Protein AF-A0A8J6R0V2-F1 (afdb_monomer_lite)

Radius of gyration: 11.71 Å; chains: 1; bounding box: 19×29×31 Å

Structure (mmCIF, N/CA/C/O backbone):
data_AF-A0A8J6R0V2-F1
#
_entry.id   AF-A0A8J6R0V2-F1
#
loop_
_atom_site.group_PDB
_atom_site.id
_atom_site.type_symbol
_atom_site.label_atom_id
_atom_site.label_alt_id
_atom_site.label_comp_id
_atom_site.label_asym_id
_atom_site.label_entity_id
_atom_site.label_seq_id
_atom_site.pdbx_PDB_ins_code
_atom_site.Cartn_x
_atom_site.Cartn_y
_atom_site.Cartn_z
_atom_site.occupancy
_atom_site.B_iso_or_equiv
_atom_site.auth_seq_id
_atom_site.auth_comp_id
_atom_site.auth_asym_id
_atom_site.auth_atom_id
_atom_site.pdbx_PDB_model_num
ATOM 1 N N . MET A 1 1 ? 4.816 1.096 -18.571 1.00 64.19 1 MET A N 1
ATOM 2 C CA . MET A 1 1 ? 5.116 1.456 -17.176 1.00 64.19 1 MET A CA 1
ATOM 3 C C . MET A 1 1 ? 6.366 0.694 -16.790 1.00 64.19 1 MET A C 1
ATOM 5 O O . MET A 1 1 ? 6.402 -0.512 -17.013 1.00 64.19 1 MET A O 1
ATOM 9 N N . THR A 1 2 ? 7.413 1.379 -16.350 1.00 84.94 2 THR A N 1
ATOM 10 C CA . THR A 1 2 ? 8.631 0.731 -15.851 1.00 84.94 2 THR A CA 1
ATOM 11 C C . THR A 1 2 ? 8.375 0.141 -14.464 1.00 84.94 2 THR A C 1
ATOM 13 O O . THR A 1 2 ? 7.434 0.537 -13.773 1.00 84.94 2 THR A O 1
ATOM 16 N N . GLN A 1 3 ? 9.225 -0.789 -14.026 1.00 81.75 3 GLN A N 1
ATOM 17 C CA . GLN A 1 3 ? 9.143 -1.349 -12.674 1.00 81.75 3 GLN A CA 1
ATOM 18 C C . GLN A 1 3 ? 9.224 -0.254 -11.592 1.00 81.75 3 GLN A C 1
ATOM 20 O O . GLN A 1 3 ? 8.510 -0.317 -10.593 1.00 81.75 3 GLN A O 1
ATOM 25 N N . GLU A 1 4 ? 10.035 0.783 -11.822 1.00 87.00 4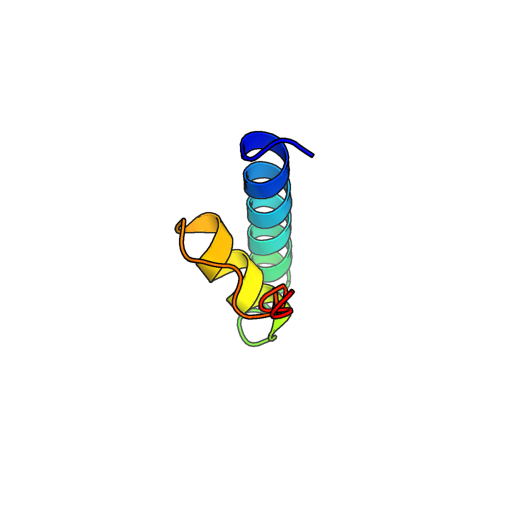 GLU A N 1
ATOM 26 C CA . GLU A 1 4 ? 10.164 1.938 -10.926 1.00 87.00 4 GLU A CA 1
ATOM 27 C C . GLU A 1 4 ? 8.868 2.765 -10.857 1.00 87.00 4 GLU A C 1
ATOM 29 O O . GLU A 1 4 ? 8.417 3.139 -9.771 1.00 87.00 4 GLU A O 1
ATOM 34 N N . GLU A 1 5 ? 8.223 3.010 -12.001 1.00 89.19 5 GLU A N 1
ATOM 35 C CA . GLU A 1 5 ? 6.940 3.718 -12.070 1.00 89.19 5 GLU A CA 1
ATOM 36 C C . GLU A 1 5 ? 5.831 2.942 -11.349 1.00 89.19 5 GLU A C 1
ATOM 38 O O . GLU A 1 5 ? 5.072 3.526 -10.571 1.00 89.19 5 GLU A O 1
ATOM 43 N N . THR A 1 6 ? 5.774 1.620 -11.543 1.00 87.00 6 THR A N 1
ATOM 44 C CA . THR A 1 6 ? 4.831 0.738 -10.846 1.00 87.00 6 THR A CA 1
ATOM 45 C C . THR A 1 6 ? 5.062 0.774 -9.337 1.00 87.00 6 THR A C 1
ATOM 47 O O . THR A 1 6 ? 4.117 0.969 -8.570 1.00 87.00 6 THR A O 1
ATOM 50 N N . GLN A 1 7 ? 6.313 0.669 -8.887 1.00 89.56 7 GLN A N 1
ATOM 51 C CA . GLN A 1 7 ? 6.631 0.699 -7.461 1.00 89.56 7 GLN A CA 1
ATOM 52 C C . GLN A 1 7 ? 6.271 2.048 -6.823 1.00 89.56 7 GLN A C 1
ATOM 54 O O . GLN A 1 7 ? 5.656 2.084 -5.753 1.00 89.56 7 GLN A O 1
ATOM 59 N N . ARG A 1 8 ? 6.580 3.165 -7.496 1.00 93.75 8 ARG A N 1
ATOM 60 C CA . ARG A 1 8 ? 6.225 4.515 -7.031 1.00 93.75 8 ARG A CA 1
ATOM 61 C C . ARG A 1 8 ? 4.709 4.714 -6.952 1.00 93.75 8 ARG A C 1
ATOM 63 O O . ARG A 1 8 ? 4.220 5.311 -5.986 1.00 93.75 8 ARG A O 1
ATOM 70 N N . TYR A 1 9 ? 3.969 4.211 -7.938 1.00 93.62 9 TYR A N 1
ATOM 71 C CA . TYR A 1 9 ? 2.508 4.258 -7.954 1.00 93.62 9 TYR A CA 1
ATOM 72 C C . TYR A 1 9 ? 1.913 3.538 -6.736 1.00 93.62 9 TYR A C 1
ATOM 74 O O . TYR A 1 9 ? 1.201 4.154 -5.938 1.00 93.62 9 TYR A O 1
ATOM 82 N N . TRP A 1 10 ? 2.280 2.272 -6.523 1.00 94.50 10 TRP A N 1
ATOM 83 C CA . TRP A 1 10 ? 1.754 1.479 -5.408 1.00 94.50 10 TRP A CA 1
ATOM 84 C C . TRP A 1 10 ? 2.205 2.001 -4.042 1.00 94.50 10 TRP A C 1
ATOM 86 O O . TRP A 1 10 ? 1.439 1.957 -3.080 1.00 94.50 10 TRP A O 1
ATOM 96 N N . GLN A 1 11 ? 3.399 2.593 -3.951 1.00 95.62 11 GLN A N 1
ATOM 97 C CA . GLN A 1 11 ? 3.854 3.249 -2.725 1.00 95.62 11 GLN A CA 1
ATOM 98 C C . GLN A 1 11 ? 3.009 4.481 -2.385 1.00 95.62 11 GLN A C 1
ATOM 100 O O . GLN A 1 11 ? 2.701 4.718 -1.214 1.00 95.62 11 GLN A O 1
ATOM 105 N N . THR A 1 12 ? 2.627 5.262 -3.396 1.00 96.94 12 THR A N 1
ATOM 106 C CA . THR A 1 12 ? 1.746 6.423 -3.223 1.00 96.94 12 THR A CA 1
ATOM 107 C C . THR A 1 12 ? 0.352 5.979 -2.788 1.00 96.94 12 THR A C 1
ATOM 109 O O . THR A 1 12 ? -0.198 6.537 -1.838 1.00 96.94 12 THR A O 1
ATOM 112 N N . MET A 1 13 ? -0.176 4.929 -3.419 1.00 95.50 13 MET A N 1
ATOM 113 C CA . MET A 1 13 ? -1.474 4.350 -3.079 1.00 95.50 13 MET A CA 1
ATOM 114 C C . MET A 1 13 ? -1.511 3.832 -1.639 1.00 95.50 13 MET A C 1
ATOM 116 O O . MET A 1 13 ? -2.368 4.263 -0.871 1.00 95.50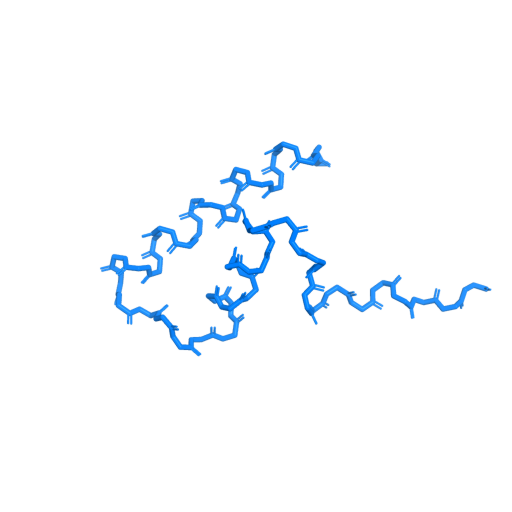 13 MET A O 1
ATOM 120 N N . ARG A 1 14 ? -0.533 3.009 -1.232 1.00 96.12 14 ARG A N 1
ATOM 121 C CA . ARG A 1 14 ? -0.432 2.500 0.147 1.00 96.12 14 ARG A CA 1
ATOM 122 C C . ARG A 1 14 ? -0.474 3.639 1.168 1.00 96.12 14 ARG A C 1
ATOM 124 O O . ARG A 1 14 ? -1.272 3.598 2.096 1.00 96.12 14 ARG A O 1
ATOM 131 N N . LYS A 1 15 ? 0.332 4.688 0.966 1.00 97.19 15 LYS A N 1
ATOM 132 C CA . LYS A 1 15 ? 0.382 5.850 1.873 1.00 97.19 15 LYS A CA 1
ATOM 133 C C . LYS A 1 15 ? -0.944 6.613 1.942 1.00 97.19 15 LYS A C 1
ATOM 135 O O . LYS A 1 15 ? -1.292 7.124 3.003 1.00 97.19 15 LYS A O 1
ATOM 140 N N . ALA A 1 16 ? -1.663 6.740 0.827 1.00 97.19 16 ALA A N 1
ATOM 141 C CA . ALA A 1 16 ? -2.971 7.392 0.811 1.00 97.19 16 ALA A CA 1
ATOM 142 C C . ALA A 1 16 ? -4.001 6.592 1.623 1.00 97.19 16 ALA A C 1
ATOM 144 O O . ALA A 1 16 ? -4.743 7.171 2.414 1.00 97.19 16 ALA A O 1
ATOM 145 N N . MET A 1 17 ? -3.984 5.267 1.486 1.00 96.69 17 MET A N 1
ATOM 146 C CA . MET A 1 17 ? -4.875 4.361 2.211 1.00 96.69 17 MET A CA 1
ATOM 147 C C . MET A 1 17 ? -4.563 4.317 3.712 1.00 96.69 17 MET A C 1
ATOM 149 O O . MET A 1 17 ? -5.479 4.388 4.525 1.00 96.69 17 MET A O 1
ATOM 153 N N . GLU A 1 18 ? -3.281 4.337 4.093 1.00 96.69 18 GLU A N 1
ATOM 154 C CA . GLU A 1 18 ? -2.855 4.463 5.499 1.00 96.69 18 GLU A CA 1
ATOM 155 C C . GLU A 1 18 ? -3.379 5.746 6.143 1.00 96.69 18 GLU A C 1
ATOM 157 O O . GLU A 1 18 ? -3.871 5.719 7.267 1.00 96.69 18 GLU A O 1
ATOM 162 N N . ARG A 1 19 ? -3.325 6.867 5.416 1.00 97.31 19 ARG A N 1
ATOM 163 C CA . ARG A 1 19 ? -3.877 8.148 5.882 1.00 97.31 19 ARG A CA 1
ATOM 164 C C . ARG A 1 19 ? -5.399 8.128 5.996 1.00 97.31 19 ARG A C 1
ATOM 166 O O . ARG A 1 19 ? -5.938 8.819 6.853 1.00 97.31 19 ARG A O 1
ATOM 173 N N . ALA A 1 20 ? -6.072 7.367 5.138 1.00 96.19 20 ALA A N 1
ATOM 174 C CA . ALA A 1 20 ? -7.518 7.180 5.183 1.00 96.19 20 ALA A CA 1
ATOM 175 C C . ALA A 1 20 ? -7.964 6.163 6.252 1.00 96.19 20 ALA A C 1
ATOM 177 O O . ALA A 1 20 ? -9.154 6.079 6.543 1.00 96.19 20 ALA A O 1
ATOM 178 N N . GLY A 1 21 ? -7.034 5.395 6.832 1.00 96.69 21 GLY A N 1
ATOM 179 C CA . GLY A 1 21 ? -7.336 4.302 7.759 1.00 96.69 21 GLY A CA 1
ATOM 180 C C . GLY A 1 21 ? -7.842 3.022 7.082 1.00 96.69 21 GLY A C 1
ATOM 181 O O . GLY A 1 21 ? -8.246 2.093 7.778 1.00 96.69 21 GLY A O 1
ATOM 182 N N . ASP A 1 22 ? -7.806 2.942 5.749 1.00 95.19 22 ASP A N 1
ATOM 183 C CA . ASP A 1 22 ? -8.219 1.754 4.997 1.00 95.19 22 ASP A CA 1
ATOM 184 C C . ASP A 1 22 ? -7.042 0.782 4.826 1.00 95.19 22 ASP A C 1
ATOM 186 O O . ASP A 1 22 ? -6.383 0.732 3.789 1.00 95.19 22 ASP A O 1
ATOM 190 N N . THR A 1 23 ? -6.740 0.033 5.887 1.00 95.25 23 THR A N 1
ATOM 191 C CA . THR A 1 23 ? -5.624 -0.932 5.930 1.00 95.25 23 THR A CA 1
ATOM 192 C C . THR A 1 23 ? -6.069 -2.389 5.783 1.00 95.25 23 THR A C 1
ATOM 194 O O . THR A 1 23 ? -5.261 -3.315 5.887 1.00 95.25 23 THR A O 1
ATOM 197 N N . THR A 1 24 ? -7.358 -2.623 5.538 1.00 93.56 24 THR A N 1
ATOM 198 C CA . THR A 1 24 ? -7.941 -3.972 5.458 1.00 93.56 24 THR A CA 1
ATOM 199 C C . THR A 1 24 ? -8.484 -4.306 4.075 1.00 93.56 24 THR A C 1
ATOM 201 O O . THR A 1 24 ? -8.735 -5.480 3.799 1.00 93.56 24 THR A O 1
ATOM 204 N N . SER A 1 25 ? -8.636 -3.325 3.180 1.00 92.38 25 SER A N 1
ATOM 205 C CA . SER A 1 25 ? -9.112 -3.591 1.827 1.00 92.38 25 SER A CA 1
ATOM 206 C C . SER A 1 25 ? -8.108 -4.392 0.991 1.00 92.38 25 SER A C 1
ATOM 208 O O . SER A 1 25 ? -6.888 -4.330 1.167 1.00 92.38 25 SER A O 1
ATOM 210 N N . ALA A 1 26 ? -8.630 -5.141 0.016 1.00 91.62 26 ALA A N 1
ATOM 211 C CA . ALA A 1 26 ? -7.817 -5.946 -0.897 1.00 91.62 26 ALA A CA 1
ATOM 212 C C . ALA A 1 26 ? -6.803 -5.100 -1.694 1.00 91.62 26 ALA A C 1
ATOM 214 O O . ALA A 1 26 ? -5.710 -5.566 -2.009 1.00 91.62 26 ALA A O 1
ATOM 215 N N . ILE A 1 27 ? -7.140 -3.838 -1.984 1.00 91.88 27 ILE A N 1
ATOM 216 C CA . ILE A 1 27 ? -6.252 -2.898 -2.678 1.00 91.88 27 ILE A CA 1
ATOM 217 C C . ILE A 1 27 ? -5.067 -2.517 -1.783 1.00 91.88 27 ILE A C 1
ATOM 219 O O . ILE A 1 27 ? -3.940 -2.456 -2.274 1.00 91.88 27 ILE A O 1
ATOM 223 N N . TYR A 1 28 ? -5.287 -2.328 -0.476 1.00 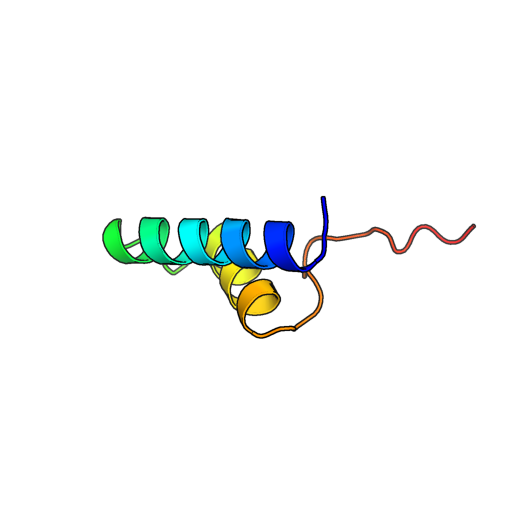94.44 28 TYR A N 1
ATOM 224 C CA . TYR A 1 28 ? -4.203 -2.058 0.466 1.00 94.44 28 TYR A CA 1
ATOM 225 C C . TYR A 1 28 ? -3.235 -3.238 0.543 1.00 94.44 28 TYR A C 1
ATOM 227 O O . TYR A 1 28 ? -2.024 -3.051 0.433 1.00 94.44 28 TYR A O 1
ATOM 235 N N . GLN A 1 29 ? -3.771 -4.456 0.664 1.00 92.81 29 GLN A N 1
ATOM 236 C CA . GLN A 1 29 ? -2.966 -5.679 0.693 1.00 92.81 29 GLN A CA 1
ATOM 237 C C . GLN A 1 29 ? -2.156 -5.842 -0.601 1.00 92.81 29 GLN A C 1
ATOM 239 O O . GLN A 1 29 ? -0.951 -6.071 -0.550 1.00 92.81 29 GLN A O 1
ATOM 244 N N . ARG A 1 30 ? -2.765 -5.599 -1.768 1.00 93.19 30 ARG A N 1
ATOM 245 C CA . ARG A 1 30 ? -2.054 -5.581 -3.057 1.00 93.19 30 ARG A CA 1
ATOM 246 C C . ARG A 1 30 ? -0.926 -4.546 -3.090 1.00 93.19 30 ARG A C 1
ATOM 248 O O . ARG A 1 30 ? 0.199 -4.872 -3.463 1.00 93.19 30 ARG A O 1
ATOM 255 N N . ALA A 1 31 ? -1.200 -3.311 -2.671 1.00 94.12 31 ALA A N 1
ATOM 256 C CA . ALA A 1 31 ? -0.199 -2.248 -2.619 1.00 94.12 31 ALA A CA 1
ATOM 257 C C . ALA A 1 31 ? 0.956 -2.590 -1.659 1.00 94.12 31 ALA A C 1
ATOM 259 O O . ALA A 1 31 ? 2.115 -2.270 -1.935 1.00 94.12 31 ALA A O 1
ATOM 260 N N . LEU A 1 32 ? 0.657 -3.254 -0.540 1.00 94.06 32 LEU A N 1
ATOM 261 C CA . LEU A 1 32 ? 1.644 -3.720 0.429 1.00 94.06 32 LEU A CA 1
ATOM 262 C C . LEU A 1 32 ? 2.576 -4.772 -0.180 1.00 94.06 32 LEU A C 1
ATOM 264 O O . LEU A 1 32 ? 3.789 -4.583 -0.140 1.00 94.06 32 LEU A O 1
ATOM 268 N N . GLU A 1 33 ? 2.028 -5.823 -0.788 1.00 92.38 33 GLU A N 1
ATOM 269 C CA . GLU A 1 33 ? 2.809 -6.901 -1.411 1.00 92.38 33 GLU A CA 1
ATOM 270 C C . GLU A 1 33 ? 3.733 -6.355 -2.515 1.00 92.38 33 GLU A C 1
ATOM 272 O O . GLU A 1 33 ? 4.950 -6.560 -2.466 1.00 92.38 33 GLU A O 1
ATOM 277 N N . ILE A 1 34 ? 3.198 -5.543 -3.435 1.00 91.31 34 ILE A N 1
ATOM 278 C CA . ILE A 1 34 ? 3.977 -4.968 -4.547 1.00 91.31 34 ILE A CA 1
ATOM 279 C C . ILE A 1 34 ? 5.087 -4.043 -4.035 1.00 91.31 34 ILE A C 1
ATOM 281 O O . ILE A 1 34 ? 6.221 -4.083 -4.517 1.00 91.31 34 ILE A O 1
ATOM 285 N N . THR A 1 35 ? 4.803 -3.210 -3.028 1.00 92.06 35 THR A N 1
ATOM 286 C CA . THR A 1 35 ? 5.820 -2.298 -2.471 1.00 92.06 35 THR A CA 1
ATOM 287 C C . THR A 1 35 ? 6.890 -3.012 -1.650 1.00 92.06 35 THR A C 1
ATOM 289 O O . THR A 1 35 ? 7.981 -2.466 -1.490 1.00 92.06 35 THR A O 1
ATOM 292 N N . GLN A 1 36 ? 6.618 -4.234 -1.189 1.00 90.81 36 GLN A N 1
ATOM 293 C CA . GLN A 1 36 ? 7.595 -5.127 -0.563 1.00 90.81 36 GLN A CA 1
ATOM 294 C C . GLN A 1 36 ? 8.377 -5.975 -1.579 1.00 90.81 36 GLN A C 1
ATOM 296 O O . GLN A 1 36 ? 9.206 -6.790 -1.181 1.00 90.81 36 GLN A O 1
ATOM 301 N N . GLY A 1 37 ? 8.140 -5.781 -2.881 1.00 86.62 37 GLY A N 1
ATOM 302 C CA . GLY A 1 37 ? 8.792 -6.542 -3.946 1.00 86.62 37 GLY A CA 1
ATOM 303 C C . GLY A 1 37 ? 8.240 -7.957 -4.110 1.00 86.62 37 GLY A C 1
ATOM 304 O O . GLY A 1 37 ? 8.880 -8.785 -4.756 1.00 86.62 37 GLY A O 1
ATOM 305 N N . ARG A 1 38 ? 7.073 -8.248 -3.523 1.00 87.69 38 ARG A N 1
ATOM 306 C CA . ARG A 1 38 ? 6.368 -9.513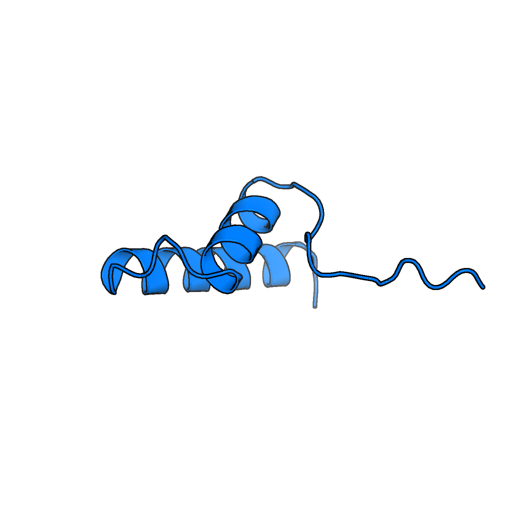 -3.726 1.00 87.69 38 ARG A CA 1
ATOM 307 C C . ARG A 1 38 ? 5.514 -9.436 -4.998 1.00 87.69 38 ARG A C 1
ATOM 309 O O . ARG A 1 38 ? 5.160 -8.332 -5.425 1.00 87.69 38 ARG A O 1
ATOM 316 N N . PRO A 1 39 ? 5.218 -10.584 -5.635 1.00 80.44 39 P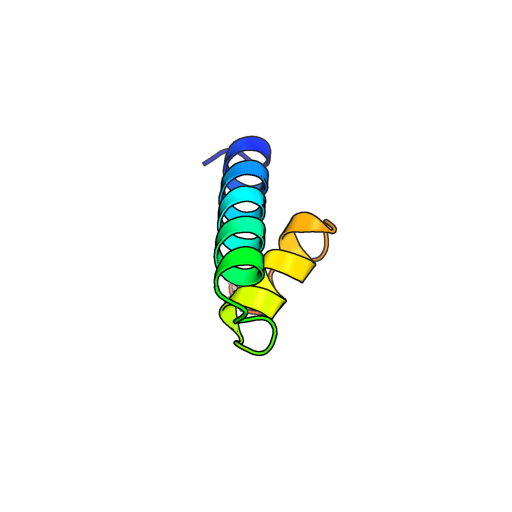RO A N 1
ATOM 317 C CA . PRO A 1 39 ? 4.345 -10.623 -6.800 1.00 80.44 39 PRO A CA 1
ATOM 318 C C . PRO A 1 39 ? 2.994 -9.983 -6.489 1.00 80.44 39 PRO A C 1
ATOM 320 O O . PRO A 1 39 ? 2.493 -10.087 -5.370 1.00 80.44 39 PRO A O 1
ATOM 323 N N . ASP A 1 40 ? 2.405 -9.334 -7.485 1.00 80.56 40 ASP A N 1
ATOM 324 C CA . ASP A 1 40 ? 1.061 -8.794 -7.355 1.00 80.56 40 ASP A CA 1
ATOM 325 C C . ASP A 1 40 ? 0.060 -9.948 -7.135 1.00 80.56 40 ASP A C 1
ATOM 327 O O . ASP A 1 40 ? -0.081 -10.802 -8.011 1.00 80.56 40 ASP A O 1
ATOM 331 N N . PRO A 1 41 ? -0.648 -9.997 -5.991 1.00 73.88 41 PRO A N 1
ATOM 332 C CA . PRO A 1 41 ? -1.531 -11.112 -5.653 1.00 73.88 41 PRO A CA 1
ATOM 333 C C . PRO A 1 41 ? -2.774 -11.213 -6.550 1.00 73.88 41 PRO A C 1
ATOM 335 O O . PRO A 1 41 ? -3.458 -12.234 -6.521 1.00 73.88 41 PRO A O 1
ATOM 338 N N . ILE A 1 42 ? -3.095 -10.160 -7.310 1.00 74.00 42 ILE A N 1
ATOM 339 C CA . ILE A 1 42 ? -4.257 -10.100 -8.213 1.00 74.00 42 ILE A CA 1
ATOM 340 C C . ILE A 1 42 ? -3.809 -10.129 -9.681 1.00 74.00 42 ILE A C 1
ATOM 342 O O . ILE A 1 42 ? -4.647 -10.219 -10.576 1.00 74.00 42 ILE A O 1
ATOM 346 N N . ASP A 1 43 ? -2.504 -10.082 -9.959 1.00 71.12 43 ASP A N 1
ATOM 347 C CA . ASP A 1 43 ? -2.005 -10.245 -11.320 1.00 71.12 43 ASP A CA 1
ATOM 348 C C . ASP A 1 43 ? -2.113 -11.715 -11.737 1.00 71.12 43 ASP A C 1
ATOM 350 O O . ASP A 1 43 ? -1.188 -12.518 -11.628 1.00 71.12 43 ASP A O 1
ATOM 354 N N . THR A 1 44 ? -3.301 -12.078 -12.214 1.00 57.19 44 THR A N 1
ATOM 355 C CA . THR A 1 44 ? -3.608 -13.384 -12.793 1.00 57.19 44 THR A CA 1
ATOM 356 C C . THR A 1 44 ? -3.061 -13.527 -14.210 1.00 57.19 44 THR A C 1
ATOM 358 O O . THR A 1 44 ? -3.539 -14.384 -14.947 1.00 57.19 44 THR A O 1
ATOM 361 N N . SER A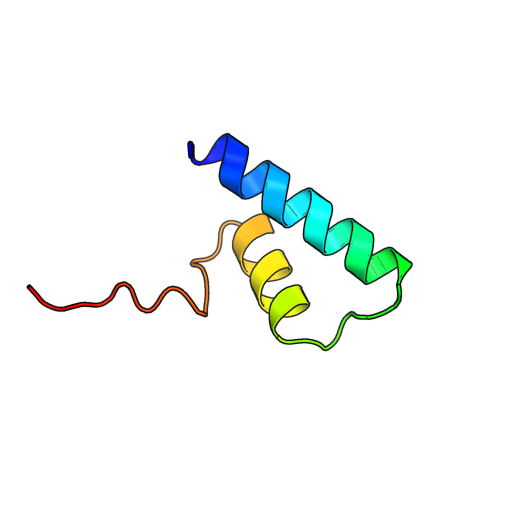 1 45 ? -2.022 -12.776 -14.597 1.00 55.81 45 SER A N 1
ATOM 362 C CA . SER A 1 45 ? -1.238 -13.023 -15.820 1.00 55.81 45 SER A CA 1
ATOM 363 C C . SER A 1 45 ? -0.443 -14.346 -15.768 1.00 55.81 45 SER A C 1
ATOM 365 O O . SER A 1 45 ? 0.605 -14.488 -16.387 1.00 55.81 45 SER A O 1
ATOM 367 N N . SER A 1 46 ? -0.955 -15.345 -15.047 1.00 48.69 46 SER A N 1
ATOM 368 C CA . SER A 1 46 ? -0.820 -16.758 -15.384 1.00 48.69 46 SER A CA 1
ATOM 369 C C . SER A 1 46 ? -1.892 -17.119 -16.422 1.00 48.69 46 SER A C 1
ATOM 371 O O . SER A 1 46 ? -2.765 -17.943 -16.163 1.00 48.69 46 SER A O 1
ATOM 373 N N . GLU A 1 47 ? -1.861 -16.493 -17.599 1.00 45.75 47 GLU A N 1
ATOM 374 C CA . GLU A 1 47 ? -2.437 -17.137 -18.781 1.00 45.75 47 GLU A CA 1
ATOM 375 C C . GLU A 1 47 ? -1.407 -18.173 -19.255 1.00 45.75 47 GLU A C 1
ATOM 377 O O . GLU A 1 47 ? -0.293 -17.783 -19.622 1.00 45.75 47 GLU A O 1
ATOM 382 N N . PRO A 1 48 ? -1.707 -19.486 -19.245 1.00 49.38 48 PRO A N 1
ATOM 383 C CA . PRO A 1 48 ? -0.907 -20.418 -20.020 1.00 49.38 48 PRO A CA 1
ATOM 384 C C . PRO A 1 48 ? -1.118 -20.064 -21.498 1.00 49.38 48 PRO A C 1
ATOM 386 O O . PRO A 1 48 ? -2.240 -20.142 -21.997 1.00 49.38 48 PRO A O 1
ATOM 389 N N . ARG A 1 49 ? -0.055 -19.626 -22.180 1.00 46.72 49 ARG A N 1
ATOM 390 C CA . ARG A 1 49 ? -0.011 -19.679 -23.646 1.00 46.72 49 ARG A CA 1
ATOM 391 C C . ARG A 1 49 ? 0.316 -21.090 -24.104 1.00 46.72 49 ARG A C 1
ATOM 393 O O . ARG A 1 49 ? 1.172 -21.722 -23.446 1.00 46.72 49 ARG A O 1
#

Sequence (49 aa):
MTQEETQRYWQTMRKAMERAGDTTSAIYQRALEITQGRPDPIDTSSEPR

Secondary structure (DSSP, 8-state):
--HHHHHHHHHHHHHHHHHHT--SSHHHHHHHHHHTTPPPTT-------

pLDDT: mean 85.32, std 14.91, range [45.75, 97.31]

Foldseek 3Di:
DDLVVVLVVLVVVLVVCVVVVNCPDPSNVQSVCSNVVHPRPPPVVPPDD